Protein AF-A0A0C9RWH0-F1 (afdb_monomer_lite)

Secondary structure (DSSP, 8-state):
--------PPPTT--PPPHHHHHHHHHHHHTT-SSEEHHHHHHHHHHHS-----HHHHHHHHHHHHHHHHHHTSEEEEETTEEEE--HHHHHHHHHHHHHHHHHHHHHT-TT-------------------------------

Organism: NCBI:txid64838

Radius of gyration: 32.73 Å; chains: 1; bounding box: 47×74×112 Å

pLDDT: mean 70.22, std 17.66, range [40.5, 92.88]

Foldseek 3Di:
DDPPPPDDDDDPDADQDDLSLLLVLQVVVCVVPVKDFLVSSLVSCVVPGRHDDPPVVSSVSSVVSVVVCVVVQQWPDDDVGIIHGCDVVNVVVVVCVVVVVVVVVVVVVDPPDDPPPPPVPPDDPDDDDDDDDDDDDDDDDDD

Structure (mmCIF, N/CA/C/O backbone):
data_AF-A0A0C9RWH0-F1
#
_entry.id   AF-A0A0C9RWH0-F1
#
loop_
_atom_site.group_PDB
_atom_site.id
_atom_site.type_symbol
_atom_site.label_atom_id
_atom_site.label_alt_id
_atom_site.label_comp_id
_atom_site.label_asym_id
_atom_site.label_entity_id
_atom_site.label_seq_id
_atom_site.pdbx_PDB_ins_code
_atom_site.Cartn_x
_atom_site.Cartn_y
_atom_site.Cartn_z
_atom_site.occupancy
_atom_site.B_iso_or_equiv
_atom_site.auth_seq_id
_atom_site.auth_comp_id
_atom_site.auth_asym_id
_atom_site.auth_atom_id
_atom_site.pdbx_PDB_model_num
ATOM 1 N N . MET A 1 1 ? -5.771 -20.689 9.284 1.00 42.44 1 MET A N 1
ATOM 2 C CA . MET A 1 1 ? -5.426 -19.256 9.143 1.00 42.44 1 MET A CA 1
ATOM 3 C C . MET A 1 1 ? -4.554 -18.870 10.326 1.00 42.44 1 MET A C 1
ATOM 5 O O . MET A 1 1 ? -5.025 -18.942 11.453 1.00 42.44 1 MET A O 1
ATOM 9 N N . LYS A 1 2 ? -3.263 -18.595 10.103 1.00 43.00 2 LYS A N 1
ATOM 10 C CA . LYS A 1 2 ? -2.342 -18.208 11.180 1.00 43.00 2 LYS A CA 1
ATOM 11 C C . LYS A 1 2 ? -2.650 -16.757 11.554 1.00 43.00 2 LYS A C 1
ATOM 13 O O . LYS A 1 2 ? -2.501 -15.872 10.723 1.00 43.00 2 LYS A O 1
ATOM 18 N N . LYS A 1 3 ? -3.159 -16.555 12.766 1.00 47.28 3 LYS A N 1
ATOM 19 C CA . LYS A 1 3 ? -3.433 -15.250 13.370 1.00 47.28 3 LYS A CA 1
ATOM 20 C C . LYS A 1 3 ? -2.099 -14.515 13.551 1.00 47.28 3 LYS A C 1
ATOM 22 O O . LYS A 1 3 ? -1.304 -14.924 14.391 1.00 47.28 3 LYS A O 1
ATOM 27 N N . CYS A 1 4 ? -1.850 -13.475 12.754 1.00 45.97 4 CYS A N 1
ATOM 28 C CA . CYS A 1 4 ? -0.658 -12.620 12.830 1.00 45.97 4 CYS A CA 1
ATOM 29 C C . CYS A 1 4 ? -0.785 -11.608 13.987 1.00 45.97 4 CYS A C 1
ATOM 31 O O . CYS A 1 4 ? -0.640 -10.406 13.817 1.00 45.97 4 CYS A O 1
ATOM 33 N N . TRP A 1 5 ? -1.142 -12.115 15.168 1.00 52.09 5 TRP A N 1
ATOM 34 C CA . TRP A 1 5 ? -1.265 -11.355 16.410 1.00 52.09 5 TRP A CA 1
ATOM 35 C C . TRP A 1 5 ? -0.201 -11.877 17.368 1.00 52.09 5 TRP A C 1
ATOM 37 O O . TRP A 1 5 ? -0.506 -12.577 18.333 1.00 52.09 5 TRP A O 1
ATOM 47 N N . ARG A 1 6 ? 1.073 -11.654 17.049 1.00 44.69 6 ARG A N 1
ATOM 48 C CA . ARG A 1 6 ? 2.162 -11.954 17.978 1.00 44.69 6 ARG A CA 1
ATOM 49 C C . ARG A 1 6 ? 3.001 -10.702 18.147 1.00 44.69 6 ARG A C 1
ATOM 51 O O . ARG A 1 6 ? 3.685 -10.316 17.215 1.00 44.69 6 ARG A O 1
ATOM 58 N N . PHE A 1 7 ? 2.922 -10.164 19.363 1.00 44.03 7 PHE A N 1
ATOM 59 C CA . PHE A 1 7 ? 3.746 -9.098 19.931 1.00 44.03 7 PHE A CA 1
ATOM 60 C C . PHE A 1 7 ? 3.414 -7.677 19.477 1.00 44.03 7 PHE A C 1
ATOM 62 O O . PHE A 1 7 ? 4.151 -7.060 18.725 1.00 44.03 7 PHE A O 1
ATOM 69 N N . ILE A 1 8 ? 2.336 -7.126 20.034 1.00 51.53 8 ILE A N 1
ATOM 70 C CA . ILE A 1 8 ? 2.290 -5.691 20.326 1.00 51.53 8 ILE A CA 1
ATOM 71 C C . ILE A 1 8 ? 1.874 -5.595 21.796 1.00 51.53 8 ILE A C 1
ATOM 73 O O . ILE A 1 8 ? 0.770 -6.011 22.150 1.00 51.53 8 ILE A O 1
ATOM 77 N N . GLU A 1 9 ? 2.799 -5.179 22.662 1.00 48.16 9 GLU A N 1
ATOM 78 C CA . GLU A 1 9 ? 2.496 -4.836 24.053 1.00 48.16 9 GLU A CA 1
ATOM 79 C C . GLU A 1 9 ? 1.734 -3.509 24.043 1.00 48.16 9 GLU A C 1
ATOM 81 O O . GLU A 1 9 ? 2.224 -2.498 23.545 1.00 48.16 9 GLU A O 1
ATOM 86 N N . TYR A 1 10 ? 0.494 -3.549 24.525 1.00 50.81 10 TYR A N 1
ATOM 87 C CA . TYR A 1 10 ? -0.393 -2.397 24.597 1.00 50.81 10 TYR A CA 1
ATOM 88 C C . TYR A 1 10 ? -0.185 -1.702 25.940 1.00 50.81 10 TYR A C 1
ATOM 90 O O . TYR A 1 10 ? -0.504 -2.285 26.979 1.00 50.81 10 TYR A O 1
ATOM 98 N N . ASP A 1 11 ? 0.279 -0.455 25.916 1.00 46.59 11 ASP A N 1
ATOM 99 C CA . ASP A 1 11 ? 0.014 0.469 27.014 1.00 46.59 11 ASP A CA 1
ATOM 100 C C . ASP A 1 11 ? -1.345 1.147 26.761 1.00 46.59 11 ASP A C 1
ATOM 102 O O . ASP A 1 11 ? -1.793 1.310 25.625 1.00 46.59 11 ASP A O 1
ATOM 106 N N . ARG A 1 12 ? -2.086 1.412 27.828 1.00 50.75 12 ARG A N 1
ATOM 107 C CA . ARG A 1 12 ? -3.540 1.645 27.809 1.00 50.75 12 ARG A CA 1
ATOM 108 C C . ARG A 1 12 ? -3.973 2.821 26.913 1.00 50.75 12 ARG A C 1
ATOM 110 O O . ARG A 1 12 ? -3.819 3.969 27.310 1.00 50.75 12 ARG A O 1
ATOM 117 N N . GLY A 1 13 ? -4.671 2.543 25.807 1.00 58.06 13 GLY A N 1
ATOM 118 C CA . GLY A 1 13 ? -5.627 3.494 25.208 1.00 58.06 13 GLY A CA 1
ATOM 119 C C . GLY A 1 13 ? -5.709 3.504 23.684 1.00 58.06 13 GLY A C 1
ATOM 120 O O . GLY A 1 13 ? -6.807 3.632 23.145 1.00 58.06 13 GLY A O 1
ATOM 121 N N . SER A 1 14 ? -4.592 3.312 22.991 1.00 65.12 14 SER A N 1
ATOM 122 C CA . SER A 1 14 ? -4.528 3.369 21.529 1.00 65.12 14 SER A CA 1
ATOM 123 C C . SER A 1 14 ? -3.144 2.955 21.030 1.00 65.12 14 SER A C 1
ATOM 125 O O . SER A 1 14 ? -2.148 3.149 21.723 1.00 65.12 14 SER A O 1
ATOM 127 N N . CYS A 1 15 ? -3.067 2.371 19.831 1.00 70.62 15 CYS A N 1
ATOM 128 C CA . CYS A 1 15 ? -1.785 2.068 19.191 1.00 70.62 15 CYS A CA 1
ATOM 129 C C . CYS A 1 15 ? -1.545 2.928 17.957 1.00 70.62 15 CYS A C 1
ATOM 131 O O . CYS A 1 15 ? -2.442 3.086 17.128 1.00 70.62 15 CYS A O 1
ATOM 133 N N . SER A 1 16 ? -0.304 3.394 17.818 1.00 79.88 16 SER A N 1
ATOM 134 C CA . SER A 1 16 ? 0.212 3.956 16.575 1.00 79.88 16 SER A CA 1
ATOM 135 C C . SER A 1 16 ? 0.345 2.879 15.497 1.00 79.88 16 SER A C 1
ATOM 137 O O . SER A 1 16 ? 0.478 1.679 15.771 1.00 79.88 16 SER A O 1
ATOM 139 N N . ILE A 1 17 ? 0.294 3.304 14.239 1.00 84.62 17 ILE A N 1
ATOM 140 C CA . ILE A 1 17 ? 0.425 2.422 13.085 1.00 84.62 17 ILE A CA 1
ATOM 141 C C . ILE A 1 17 ? 1.877 1.958 12.979 1.00 84.62 17 ILE A C 1
ATOM 143 O O . ILE A 1 17 ? 2.784 2.741 12.703 1.00 84.62 17 ILE A O 1
ATOM 147 N N . THR A 1 18 ? 2.098 0.652 13.117 1.00 88.19 18 THR A N 1
ATOM 148 C CA . THR A 1 18 ? 3.416 0.053 12.883 1.00 88.19 18 THR A CA 1
ATOM 149 C C . THR A 1 18 ? 3.564 -0.458 11.449 1.00 88.19 18 THR A C 1
ATOM 151 O O . THR A 1 18 ? 2.598 -0.810 10.763 1.00 88.19 18 THR A O 1
ATOM 154 N N . LEU A 1 19 ? 4.814 -0.558 10.991 1.00 87.88 19 LEU A N 1
ATOM 155 C CA . LEU A 1 19 ? 5.145 -1.120 9.678 1.00 87.88 19 LEU A CA 1
ATOM 156 C C . LEU A 1 19 ? 4.691 -2.582 9.537 1.00 87.88 19 LEU A C 1
ATOM 158 O O . LEU A 1 19 ? 4.266 -3.000 8.460 1.00 87.88 19 LEU A O 1
ATOM 162 N N . GLU A 1 20 ? 4.736 -3.357 10.624 1.00 87.19 20 GLU A N 1
ATOM 163 C CA . GLU A 1 20 ? 4.276 -4.749 10.632 1.00 87.19 20 GLU A CA 1
ATOM 164 C C . GLU A 1 20 ? 2.763 -4.853 10.423 1.00 87.19 20 GLU A C 1
ATOM 166 O O . GLU A 1 20 ? 2.303 -5.704 9.656 1.00 87.19 20 GLU A O 1
ATOM 171 N N . MET A 1 21 ? 1.992 -3.951 11.039 1.00 88.94 21 MET A N 1
ATOM 172 C CA . MET A 1 21 ? 0.545 -3.861 10.836 1.00 88.94 21 MET A CA 1
ATOM 173 C C . MET A 1 21 ? 0.210 -3.533 9.382 1.00 88.94 21 MET A C 1
ATOM 175 O O . MET A 1 21 ? -0.670 -4.166 8.797 1.00 88.94 21 MET A O 1
ATOM 179 N N . LEU A 1 22 ? 0.942 -2.593 8.774 1.00 90.19 22 LEU A N 1
ATOM 180 C CA . LEU A 1 22 ? 0.783 -2.259 7.358 1.00 90.19 22 LEU A CA 1
ATOM 181 C C . LEU A 1 22 ? 1.089 -3.445 6.454 1.00 90.19 22 LEU A C 1
ATOM 183 O O . LEU A 1 22 ? 0.296 -3.760 5.567 1.00 90.19 22 LEU A O 1
AT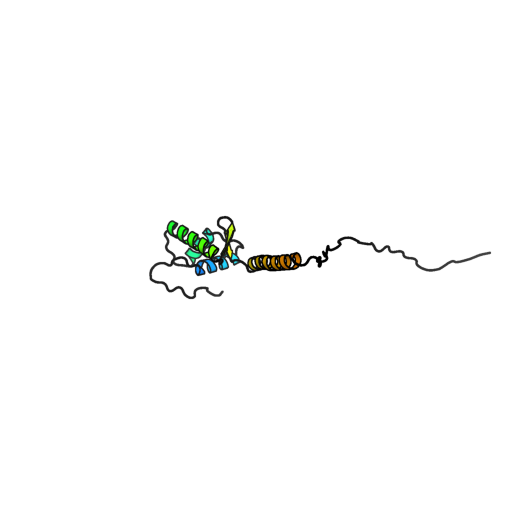OM 187 N N . ARG A 1 23 ? 2.204 -4.133 6.701 1.00 89.50 23 ARG A N 1
ATOM 188 C CA . ARG A 1 23 ? 2.582 -5.315 5.930 1.00 89.50 23 ARG A CA 1
ATOM 189 C C . ARG A 1 23 ? 1.501 -6.392 6.008 1.00 89.50 23 ARG A C 1
ATOM 191 O O . ARG A 1 23 ? 1.049 -6.865 4.971 1.00 89.50 23 ARG A O 1
ATOM 198 N N . CYS A 1 24 ? 1.045 -6.734 7.213 1.00 88.56 24 CYS A N 1
ATOM 199 C CA . CYS A 1 24 ? 0.003 -7.743 7.403 1.00 88.56 24 CYS A CA 1
ATOM 200 C C . CYS A 1 24 ? -1.309 -7.339 6.718 1.00 88.56 24 CYS A C 1
ATOM 202 O O . CYS A 1 24 ? -1.924 -8.155 6.032 1.00 88.56 24 CYS A O 1
ATOM 204 N N . ALA A 1 25 ? -1.721 -6.075 6.861 1.00 91.25 25 ALA A N 1
ATOM 205 C CA . ALA A 1 25 ? -2.932 -5.566 6.228 1.00 91.25 25 ALA A CA 1
ATOM 206 C C . ALA A 1 25 ? -2.853 -5.663 4.698 1.00 91.25 25 ALA A C 1
ATOM 208 O O . ALA A 1 25 ? -3.801 -6.126 4.064 1.00 91.25 25 ALA A O 1
ATOM 209 N N . VAL A 1 26 ? -1.726 -5.274 4.096 1.00 90.62 26 VAL A N 1
ATOM 210 C CA . VAL A 1 26 ? -1.539 -5.369 2.643 1.00 90.62 26 VAL A CA 1
ATOM 211 C C . VAL A 1 26 ? -1.508 -6.830 2.193 1.00 90.62 26 VAL A C 1
ATOM 213 O O . VAL A 1 26 ? -2.243 -7.168 1.271 1.00 90.62 26 VAL A O 1
ATOM 216 N N . GLU A 1 27 ? -0.778 -7.720 2.873 1.00 89.19 27 GLU A N 1
ATOM 217 C CA . GLU A 1 27 ? -0.737 -9.159 2.548 1.00 89.19 27 GLU A CA 1
ATOM 218 C C . GLU A 1 27 ? -2.125 -9.826 2.609 1.00 89.19 27 GLU A C 1
ATOM 220 O O . GLU A 1 27 ? -2.448 -10.716 1.816 1.00 89.19 27 GLU A O 1
ATOM 225 N N . GLU A 1 28 ? -2.976 -9.431 3.558 1.00 89.12 28 GLU A N 1
ATOM 226 C CA . GLU A 1 28 ? -4.340 -9.953 3.659 1.00 89.12 28 GLU A CA 1
ATOM 227 C C . GLU A 1 28 ? -5.275 -9.385 2.593 1.00 89.12 28 GLU A C 1
ATOM 229 O O . GLU A 1 28 ? -6.072 -10.131 2.011 1.00 89.12 28 GLU A O 1
ATOM 234 N N . LEU A 1 29 ? -5.165 -8.088 2.305 1.00 90.56 29 LEU A N 1
ATOM 235 C CA . LEU A 1 29 ? -5.942 -7.434 1.256 1.00 90.56 29 LEU A CA 1
ATOM 236 C C . LEU A 1 29 ? -5.534 -7.932 -0.139 1.00 90.56 29 LEU A C 1
ATOM 238 O O . LEU A 1 29 ? -6.401 -8.094 -1.005 1.00 90.56 29 LEU A O 1
ATOM 242 N N . GLU A 1 30 ? -4.262 -8.282 -0.330 1.00 88.62 30 GLU A N 1
ATOM 243 C CA . GLU A 1 30 ? -3.725 -8.806 -1.586 1.00 88.62 30 GLU A CA 1
ATOM 244 C C . GLU A 1 30 ? -4.298 -10.154 -1.999 1.00 88.62 30 GLU A C 1
ATOM 246 O O . GLU A 1 30 ? -4.518 -10.403 -3.185 1.00 88.62 30 GLU A O 1
ATOM 251 N N . LYS A 1 31 ? -4.661 -10.997 -1.026 1.00 85.00 31 LYS A N 1
ATOM 252 C CA . LYS A 1 31 ? -5.366 -12.265 -1.288 1.00 85.00 31 LYS A CA 1
ATOM 253 C C . LYS A 1 31 ? -6.692 -12.053 -2.019 1.00 85.00 31 LYS A C 1
ATOM 255 O O . LYS A 1 31 ? -7.203 -12.983 -2.636 1.00 85.00 31 LYS A O 1
ATOM 260 N N . ARG A 1 32 ? -7.276 -10.854 -1.917 1.00 85.44 32 ARG A N 1
ATOM 261 C CA . ARG A 1 32 ? -8.551 -10.489 -2.550 1.00 85.44 32 ARG A CA 1
ATOM 262 C C . ARG A 1 32 ? -8.367 -9.566 -3.753 1.00 85.44 32 ARG A C 1
ATOM 264 O O . ARG A 1 32 ? -9.222 -9.569 -4.634 1.00 85.44 32 ARG A O 1
ATOM 271 N N . ARG A 1 33 ? -7.316 -8.740 -3.781 1.00 82.69 33 ARG A N 1
ATOM 272 C CA . ARG A 1 33 ? -7.073 -7.728 -4.824 1.00 82.69 33 ARG A CA 1
ATOM 273 C C . ARG A 1 33 ? -5.580 -7.534 -5.047 1.00 82.69 33 ARG A C 1
ATOM 275 O O . ARG A 1 33 ? -4.886 -7.187 -4.115 1.00 82.69 33 ARG A O 1
ATOM 282 N N . ALA A 1 34 ? -5.104 -7.621 -6.286 1.00 78.81 34 ALA A N 1
ATOM 283 C CA . ALA A 1 34 ? -3.674 -7.473 -6.590 1.00 78.81 34 ALA A CA 1
ATOM 284 C C . ALA A 1 34 ? -3.058 -6.104 -6.218 1.00 78.81 34 ALA A C 1
ATOM 286 O O . ALA A 1 34 ? -1.844 -5.995 -6.117 1.00 78.81 34 ALA A O 1
ATOM 287 N N . LEU A 1 35 ? -3.874 -5.055 -6.063 1.00 85.19 35 LEU A N 1
ATOM 288 C CA . LEU A 1 35 ? -3.440 -3.712 -5.677 1.00 85.19 35 LEU A CA 1
ATOM 289 C C . LEU A 1 35 ? -4.365 -3.179 -4.588 1.00 85.19 35 LEU A C 1
ATOM 291 O O . LEU A 1 35 ? -5.590 -3.328 -4.678 1.00 85.19 35 LEU A O 1
ATOM 295 N N . VAL A 1 36 ? -3.782 -2.516 -3.593 1.00 90.50 36 VAL A N 1
ATOM 296 C CA . VAL A 1 36 ? -4.494 -2.052 -2.403 1.00 90.50 36 VAL A CA 1
ATOM 297 C C . VAL A 1 36 ? -4.341 -0.538 -2.260 1.00 90.50 36 VAL A C 1
ATOM 299 O O . VAL A 1 36 ? -3.237 -0.013 -2.374 1.00 90.50 36 VAL A O 1
ATOM 302 N N . SER A 1 37 ? -5.439 0.189 -2.037 1.00 92.88 37 SER A N 1
ATOM 303 C CA . SER A 1 37 ? -5.394 1.641 -1.805 1.00 92.88 37 SER A CA 1
ATOM 304 C C . SER A 1 37 ? -5.218 1.991 -0.328 1.00 92.88 37 SER A C 1
ATOM 306 O O . SER A 1 37 ? -5.628 1.211 0.535 1.00 92.88 37 SER A O 1
ATOM 308 N N . SER A 1 38 ? -4.678 3.179 -0.020 1.00 91.81 38 SER A N 1
ATOM 309 C CA . SER A 1 38 ? -4.506 3.631 1.376 1.00 91.81 38 SER A CA 1
ATOM 310 C C . SER A 1 38 ? -5.817 3.595 2.158 1.00 91.81 38 SER A C 1
ATOM 312 O O . SER A 1 38 ? -5.847 3.122 3.289 1.00 91.81 38 SER A O 1
ATOM 314 N N . LYS A 1 39 ? -6.933 3.989 1.528 1.00 91.00 39 LYS A N 1
ATOM 315 C CA . LYS A 1 39 ? -8.268 3.923 2.137 1.00 91.00 39 LYS A CA 1
ATOM 316 C C . LYS A 1 39 ? -8.628 2.507 2.592 1.00 91.00 39 LYS A C 1
ATOM 318 O O . LYS A 1 39 ? -9.121 2.330 3.698 1.00 91.00 39 LYS A O 1
ATOM 323 N N . MET A 1 40 ? -8.361 1.497 1.763 1.00 91.31 40 MET A N 1
ATOM 324 C CA . MET A 1 40 ? -8.648 0.106 2.122 1.00 91.31 40 MET A CA 1
ATOM 325 C C . MET A 1 40 ? -7.761 -0.392 3.259 1.00 91.31 40 MET A C 1
ATOM 327 O O . MET A 1 40 ? -8.233 -1.145 4.105 1.00 91.31 40 MET A O 1
ATOM 331 N N . ILE A 1 41 ? -6.497 0.033 3.275 1.00 91.75 41 ILE A N 1
ATOM 332 C CA . ILE A 1 41 ? -5.557 -0.287 4.350 1.00 91.75 41 ILE A CA 1
ATOM 333 C C . ILE A 1 41 ? -6.047 0.345 5.655 1.00 91.75 41 ILE A C 1
ATOM 335 O O . ILE A 1 41 ? -6.181 -0.357 6.650 1.00 91.75 41 ILE A O 1
ATOM 339 N N . GLY A 1 42 ? -6.414 1.628 5.640 1.00 90.25 42 GLY A N 1
ATOM 340 C CA . GLY A 1 42 ? -6.971 2.321 6.803 1.00 90.25 42 GLY A CA 1
ATOM 341 C C . GLY A 1 42 ? -8.261 1.676 7.317 1.00 90.25 42 GLY A C 1
ATOM 342 O O . GLY A 1 42 ? -8.389 1.423 8.513 1.00 90.25 42 GLY A O 1
ATOM 343 N N . ASP A 1 43 ? -9.191 1.331 6.421 1.00 89.81 43 ASP A N 1
ATOM 344 C CA . ASP A 1 43 ? -10.434 0.637 6.783 1.00 89.81 43 ASP A CA 1
ATOM 345 C C . ASP A 1 43 ? -10.167 -0.757 7.373 1.00 89.81 43 ASP A C 1
ATOM 347 O O . ASP A 1 43 ? -10.894 -1.202 8.260 1.00 89.81 43 ASP A O 1
ATOM 351 N N . HIS A 1 44 ? -9.136 -1.457 6.892 1.00 90.56 44 HIS A N 1
ATOM 352 C CA . HIS A 1 44 ? -8.708 -2.739 7.444 1.00 90.56 44 HIS A CA 1
ATOM 353 C C . HIS A 1 44 ? -8.123 -2.557 8.844 1.00 90.56 44 HIS A C 1
ATOM 355 O O . HIS A 1 44 ? -8.570 -3.198 9.790 1.00 90.56 44 HIS A O 1
ATOM 361 N N . LEU A 1 45 ? -7.179 -1.632 9.000 1.00 89.00 45 LEU A N 1
ATOM 362 C CA . LEU A 1 45 ? -6.526 -1.356 10.272 1.00 89.00 45 LEU A CA 1
ATOM 363 C C . LEU A 1 45 ? -7.538 -0.981 11.364 1.00 89.00 45 LEU A C 1
ATOM 365 O O . LEU A 1 45 ? -7.505 -1.572 12.438 1.00 89.00 45 LEU A O 1
ATOM 369 N N . LYS A 1 46 ? -8.520 -0.123 11.056 1.00 87.06 46 LYS A N 1
ATOM 370 C CA . LYS A 1 46 ? -9.609 0.241 11.984 1.00 87.06 46 LYS A CA 1
ATOM 371 C C . LYS A 1 46 ? -10.469 -0.935 12.447 1.00 87.06 46 LYS A C 1
ATOM 373 O O . LYS A 1 46 ? -11.036 -0.891 13.531 1.00 87.06 46 LYS A O 1
ATOM 378 N N . ARG A 1 47 ? -10.643 -1.958 11.606 1.00 86.75 47 ARG A N 1
ATOM 379 C CA . ARG A 1 47 ? -11.481 -3.126 11.934 1.00 86.75 47 ARG A CA 1
ATOM 380 C C . ARG A 1 47 ? -10.774 -4.113 12.845 1.00 86.75 47 ARG A C 1
ATOM 382 O O . ARG A 1 47 ? -11.443 -4.864 13.547 1.00 86.75 47 ARG A O 1
ATOM 389 N N . PHE A 1 48 ? -9.450 -4.156 12.771 1.00 84.31 48 PHE A N 1
ATOM 390 C CA . PHE A 1 48 ? -8.654 -5.189 13.417 1.00 84.31 48 PHE A CA 1
ATOM 391 C C . PHE A 1 48 ? -7.888 -4.664 14.635 1.00 84.31 48 PHE A C 1
ATOM 393 O O . PHE A 1 48 ? -7.692 -5.424 15.577 1.00 84.31 48 PHE A O 1
ATOM 400 N N . TYR A 1 49 ? -7.517 -3.384 14.665 1.00 82.50 49 TYR A N 1
ATOM 401 C CA . TYR A 1 49 ? -6.681 -2.803 15.712 1.00 82.50 49 TYR A CA 1
ATOM 402 C C . TYR A 1 49 ? -7.393 -1.648 16.433 1.00 82.50 49 TYR A C 1
ATOM 404 O O . TYR A 1 49 ? -8.115 -0.880 15.790 1.00 82.50 49 TYR A O 1
ATOM 412 N N . PRO A 1 50 ? -7.175 -1.479 17.750 1.00 77.88 50 PRO A N 1
ATOM 413 C CA . PRO A 1 50 ? -7.688 -0.341 18.507 1.00 77.88 50 PRO A CA 1
ATOM 414 C C . PRO A 1 50 ? -6.810 0.899 18.257 1.00 77.88 50 PRO A C 1
ATOM 416 O O . PRO A 1 50 ? -5.954 1.253 19.065 1.00 77.88 50 PRO A O 1
ATOM 419 N N . ILE A 1 51 ? -6.990 1.527 17.096 1.00 77.81 51 ILE A N 1
ATOM 420 C CA . ILE A 1 51 ? -6.265 2.741 16.686 1.00 77.81 51 ILE A CA 1
ATOM 421 C C . ILE A 1 51 ? -7.094 3.981 17.050 1.00 77.81 51 ILE A C 1
ATOM 423 O O . ILE A 1 51 ? -8.329 3.923 17.030 1.00 77.81 51 ILE A O 1
ATOM 427 N N . GLU A 1 52 ? -6.430 5.096 17.374 1.00 70.12 52 GLU A N 1
ATOM 428 C CA . GLU A 1 52 ? -7.099 6.375 17.648 1.00 70.12 52 GLU A CA 1
ATOM 429 C C . GLU A 1 52 ? -8.052 6.781 16.521 1.00 70.12 52 GLU A C 1
ATOM 431 O O . GLU A 1 52 ? -7.790 6.603 15.329 1.00 70.12 52 GLU A O 1
ATOM 436 N N . GLN A 1 53 ? -9.211 7.309 16.917 1.00 68.56 53 GLN A N 1
ATOM 437 C CA . GLN A 1 53 ? -10.340 7.515 16.012 1.00 68.56 53 GLN A CA 1
ATOM 438 C C . GLN A 1 53 ? -10.358 8.884 15.334 1.00 68.56 53 GLN A C 1
ATOM 440 O O . GLN A 1 53 ? -11.217 9.087 14.472 1.00 68.56 53 GLN A O 1
ATOM 445 N N . ASN A 1 54 ? -9.432 9.793 15.664 1.00 82.19 54 ASN A N 1
ATOM 446 C CA . ASN A 1 54 ? -9.348 11.090 14.997 1.00 82.19 54 ASN A CA 1
ATOM 447 C C . ASN A 1 54 ? -9.064 10.864 13.504 1.00 82.19 54 ASN A C 1
ATOM 449 O O . ASN A 1 54 ? -7.980 10.412 13.126 1.00 82.19 54 ASN A O 1
ATOM 453 N N . PRO A 1 55 ? -10.045 11.117 12.621 1.00 79.38 55 PRO A N 1
ATOM 454 C CA . PRO A 1 55 ? -9.983 10.634 11.250 1.00 79.38 55 PRO A CA 1
ATOM 455 C C . PRO A 1 55 ? -8.945 11.375 10.410 1.00 79.38 55 PRO A C 1
ATOM 457 O O . PRO A 1 55 ? -8.537 10.842 9.379 1.00 79.38 55 PRO A O 1
ATOM 460 N N . ASP A 1 56 ? -8.555 12.584 10.807 1.00 84.81 56 ASP A N 1
ATOM 461 C CA . ASP A 1 56 ? -7.590 13.403 10.078 1.00 84.81 56 ASP A CA 1
ATOM 462 C C . ASP A 1 56 ? -6.156 13.115 10.523 1.00 84.81 56 ASP A C 1
ATOM 464 O O . ASP A 1 56 ? -5.311 12.868 9.661 1.00 84.81 56 ASP A O 1
ATOM 468 N N . ASP A 1 57 ? -5.919 12.988 11.831 1.00 84.44 57 ASP A N 1
ATOM 469 C CA . ASP A 1 57 ? -4.628 12.558 12.388 1.00 84.44 57 ASP A CA 1
ATOM 470 C C . ASP A 1 57 ? -4.241 11.174 11.854 1.00 84.44 57 ASP A C 1
ATOM 472 O O . ASP A 1 57 ? -3.136 10.974 11.353 1.00 84.44 57 ASP A O 1
ATOM 476 N N . LEU A 1 58 ? -5.203 10.246 11.816 1.00 85.12 58 LEU A N 1
ATOM 477 C CA . LEU A 1 58 ? -4.981 8.902 11.294 1.00 85.12 58 LEU A CA 1
ATOM 478 C C . LEU A 1 58 ? -4.605 8.887 9.808 1.00 85.12 58 LEU A C 1
ATOM 480 O O . LEU A 1 58 ? -3.827 8.042 9.373 1.00 85.12 58 LEU A O 1
ATOM 484 N N . LYS A 1 59 ? -5.176 9.780 8.990 1.00 87.81 59 LYS A N 1
ATOM 485 C CA . LYS A 1 59 ? -4.813 9.855 7.563 1.00 87.81 59 LYS A CA 1
ATOM 486 C C . LYS A 1 59 ? -3.383 10.346 7.394 1.00 87.81 59 LYS A C 1
ATOM 488 O O . LYS A 1 59 ? -2.704 9.867 6.488 1.00 87.81 59 LYS A O 1
ATOM 493 N N . ILE A 1 60 ? -2.968 11.311 8.215 1.00 89.62 60 ILE A N 1
ATOM 494 C CA . ILE A 1 60 ? -1.607 11.849 8.201 1.00 89.62 60 ILE A CA 1
ATOM 495 C C . ILE A 1 60 ? -0.636 10.741 8.613 1.00 89.62 60 ILE A C 1
ATOM 497 O O . ILE A 1 60 ? 0.238 10.386 7.827 1.00 89.62 60 ILE A O 1
ATOM 501 N N . GLU A 1 61 ? -0.877 10.109 9.762 1.00 90.31 61 GLU A N 1
ATOM 502 C CA . GLU A 1 61 ? -0.047 9.017 10.275 1.00 90.31 61 GLU A CA 1
ATOM 503 C C . GLU A 1 61 ? 0.040 7.851 9.281 1.00 90.31 61 GLU A C 1
ATOM 505 O O . GLU A 1 61 ? 1.126 7.363 8.968 1.00 90.31 61 GLU A O 1
ATOM 510 N N . LEU A 1 62 ? -1.097 7.429 8.718 1.00 91.44 62 LEU A N 1
ATOM 511 C CA . LEU A 1 62 ? -1.138 6.345 7.741 1.00 91.44 62 LEU A CA 1
ATOM 512 C C . LEU A 1 62 ? -0.316 6.681 6.497 1.00 91.44 62 LEU A C 1
ATOM 514 O O . LEU A 1 62 ? 0.374 5.815 5.964 1.00 91.44 62 LEU A O 1
ATOM 518 N N . LYS A 1 63 ? -0.404 7.920 6.012 1.00 91.75 63 LYS A N 1
ATOM 519 C CA . LYS A 1 63 ? 0.332 8.351 4.827 1.00 91.75 63 LYS A CA 1
ATOM 520 C C . LYS A 1 63 ? 1.835 8.370 5.092 1.00 91.75 63 LYS A C 1
ATOM 522 O O . LYS A 1 63 ? 2.578 7.816 4.284 1.00 91.75 63 LYS A O 1
ATOM 527 N N . ASP A 1 64 ? 2.256 8.925 6.223 1.00 91.62 64 ASP A N 1
ATOM 528 C CA . ASP A 1 64 ? 3.666 8.980 6.612 1.00 91.62 64 ASP A CA 1
ATOM 529 C C . ASP A 1 64 ? 4.240 7.569 6.788 1.00 91.62 64 ASP A C 1
ATOM 531 O O . ASP A 1 64 ? 5.314 7.257 6.269 1.00 91.62 64 ASP A O 1
ATOM 535 N N . MET A 1 65 ? 3.487 6.667 7.425 1.00 91.44 65 MET A N 1
ATOM 536 C CA . MET A 1 65 ? 3.906 5.276 7.605 1.00 91.44 65 MET A CA 1
ATOM 537 C C . MET A 1 65 ? 3.923 4.484 6.296 1.00 91.44 65 MET A C 1
ATOM 539 O O . MET A 1 65 ? 4.797 3.640 6.107 1.00 91.44 65 MET A O 1
ATOM 543 N N . LEU A 1 66 ? 3.008 4.756 5.362 1.00 91.81 66 LEU A N 1
ATOM 544 C CA . LEU A 1 66 ? 3.040 4.156 4.027 1.00 91.81 66 LEU A CA 1
ATOM 545 C C . LEU A 1 66 ? 4.242 4.648 3.215 1.00 91.81 66 LEU A C 1
ATOM 547 O O . LEU A 1 66 ? 4.901 3.837 2.565 1.00 91.81 66 LEU A O 1
ATOM 551 N N . ASP A 1 67 ? 4.548 5.944 3.257 1.00 91.00 67 ASP A N 1
ATOM 552 C CA . ASP A 1 67 ? 5.721 6.496 2.576 1.00 91.00 67 ASP A CA 1
ATOM 553 C C . ASP A 1 67 ? 7.024 5.950 3.199 1.00 91.00 67 ASP A C 1
ATOM 555 O O . ASP A 1 67 ? 7.952 5.592 2.469 1.00 91.00 67 ASP A O 1
ATOM 559 N N . HIS A 1 68 ? 7.062 5.756 4.522 1.00 90.50 68 HIS A N 1
ATOM 560 C CA . HIS A 1 68 ? 8.168 5.094 5.219 1.00 90.50 68 HIS A CA 1
ATOM 561 C C . HIS A 1 68 ? 8.296 3.600 4.866 1.00 90.50 68 HIS A C 1
ATOM 563 O O . HIS A 1 68 ? 9.388 3.103 4.597 1.00 90.50 68 HIS A O 1
ATOM 569 N N . ALA A 1 69 ? 7.184 2.866 4.790 1.00 89.94 69 ALA A N 1
ATOM 570 C CA . ALA A 1 69 ? 7.185 1.464 4.369 1.00 89.94 69 ALA A CA 1
ATOM 571 C C . ALA A 1 69 ? 7.698 1.294 2.929 1.00 89.94 69 ALA A C 1
ATOM 573 O O . ALA A 1 69 ? 8.363 0.303 2.614 1.00 89.94 69 ALA A O 1
ATOM 574 N N . VAL A 1 70 ? 7.399 2.263 2.058 1.00 89.12 70 VAL A N 1
ATOM 575 C CA . VAL A 1 70 ? 7.908 2.302 0.684 1.00 89.12 70 VAL A CA 1
ATOM 576 C C . VAL A 1 70 ? 9.400 2.629 0.654 1.00 89.12 70 VAL A C 1
ATOM 578 O O . VAL A 1 70 ? 10.130 1.994 -0.103 1.00 89.12 70 VAL A O 1
ATOM 581 N N . SER A 1 71 ? 9.878 3.567 1.478 1.00 85.69 71 SER A N 1
ATOM 582 C CA . SER A 1 71 ? 11.303 3.924 1.512 1.00 85.69 71 SER A CA 1
ATOM 583 C C . SER A 1 71 ? 12.189 2.792 2.043 1.00 85.69 71 SER A C 1
ATOM 585 O O . SER A 1 71 ? 13.279 2.584 1.515 1.00 85.69 71 SER A O 1
ATOM 587 N N . ILE A 1 72 ? 11.704 2.014 3.017 1.00 85.19 72 ILE A N 1
ATOM 588 C CA . ILE A 1 72 ? 12.387 0.806 3.515 1.00 85.19 72 ILE A CA 1
ATOM 589 C C . ILE A 1 72 ? 12.307 -0.352 2.497 1.00 85.19 72 ILE A C 1
ATOM 591 O O . ILE A 1 72 ? 13.105 -1.285 2.549 1.00 85.19 72 ILE A O 1
ATOM 595 N N . GLY A 1 73 ? 11.367 -0.302 1.548 1.00 83.31 73 GLY A N 1
ATOM 596 C CA . GLY A 1 73 ? 11.167 -1.348 0.540 1.00 83.31 73 GLY A CA 1
ATOM 597 C C . GLY A 1 73 ? 10.288 -2.516 1.000 1.00 83.31 73 GLY A C 1
ATOM 598 O O . GLY A 1 73 ? 10.257 -3.551 0.338 1.00 83.31 73 GLY A O 1
ATOM 599 N N . ILE A 1 74 ? 9.550 -2.354 2.105 1.00 86.62 74 ILE A N 1
ATOM 600 C CA . ILE A 1 74 ? 8.541 -3.324 2.570 1.00 86.62 74 ILE A CA 1
ATOM 601 C C . ILE A 1 74 ? 7.343 -3.332 1.613 1.00 86.62 74 ILE A C 1
ATOM 603 O O . ILE A 1 74 ? 6.775 -4.382 1.311 1.00 86.62 74 ILE A O 1
ATOM 607 N N . LEU A 1 75 ? 6.953 -2.146 1.142 1.00 89.38 75 LEU A N 1
ATOM 608 C CA . LEU A 1 75 ? 5.867 -1.957 0.187 1.00 89.38 75 LEU A CA 1
ATOM 609 C C . LEU A 1 75 ? 6.395 -1.363 -1.1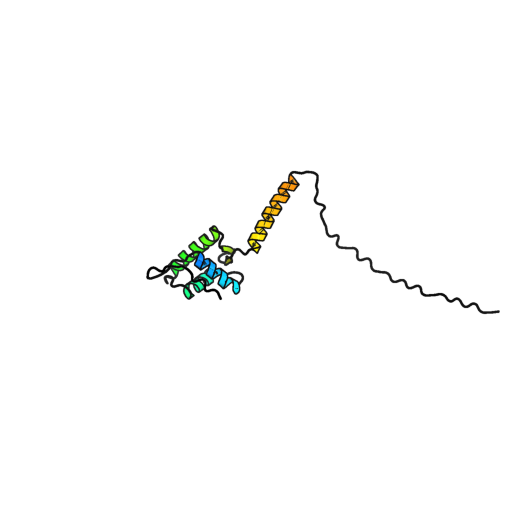15 1.00 89.38 75 LEU A C 1
ATOM 611 O O . LEU A 1 75 ? 7.333 -0.572 -1.132 1.00 89.38 75 LEU A O 1
ATOM 615 N N . SER A 1 76 ? 5.739 -1.705 -2.219 1.00 87.25 76 SER A N 1
ATOM 616 C CA . SER A 1 76 ? 5.974 -1.081 -3.515 1.00 87.25 76 SER A CA 1
ATOM 617 C C . SER A 1 76 ? 4.792 -0.196 -3.894 1.00 87.25 76 SER A C 1
ATOM 619 O O . SER A 1 76 ? 3.629 -0.599 -3.802 1.00 87.25 76 SER A O 1
ATOM 621 N N . ARG A 1 77 ? 5.089 1.030 -4.332 1.00 88.88 77 ARG A N 1
ATOM 622 C CA . ARG A 1 77 ? 4.091 1.990 -4.808 1.00 88.88 77 ARG A CA 1
ATOM 623 C C . ARG A 1 77 ? 3.972 1.899 -6.326 1.00 88.88 77 ARG A C 1
ATOM 625 O O . ARG A 1 77 ? 4.932 2.168 -7.041 1.00 88.88 77 ARG A O 1
ATOM 632 N N . PHE A 1 78 ? 2.779 1.570 -6.819 1.00 82.12 78 PHE A N 1
ATOM 633 C CA . PHE A 1 78 ? 2.524 1.405 -8.258 1.00 82.12 78 PHE A CA 1
ATOM 634 C C . PHE A 1 78 ? 1.961 2.669 -8.912 1.00 82.12 78 PHE A C 1
ATOM 636 O O . PHE A 1 78 ? 2.411 3.080 -9.980 1.00 82.12 78 PHE A O 1
ATOM 643 N N . ARG A 1 79 ? 0.952 3.295 -8.294 1.00 80.31 79 ARG A N 1
ATOM 644 C CA . ARG A 1 79 ? 0.325 4.545 -8.771 1.00 80.31 79 ARG A CA 1
ATOM 645 C C . ARG A 1 79 ? 0.215 5.568 -7.639 1.00 80.31 79 ARG A C 1
ATOM 647 O O . ARG A 1 79 ? 0.649 5.329 -6.511 1.00 80.31 79 ARG A O 1
ATOM 654 N N . LYS A 1 80 ? -0.389 6.726 -7.928 1.00 80.81 80 LYS A N 1
ATOM 655 C CA . LYS A 1 80 ? -0.867 7.645 -6.888 1.00 80.81 80 LYS A CA 1
ATOM 656 C C . LYS A 1 80 ? -1.868 6.867 -6.025 1.00 80.81 80 LYS A C 1
ATOM 658 O O . LYS A 1 80 ? -2.952 6.571 -6.507 1.00 80.81 80 LYS A O 1
ATOM 663 N N . ASP A 1 81 ? -1.461 6.498 -4.813 1.00 88.06 81 ASP A N 1
ATOM 664 C CA . ASP A 1 81 ? -2.297 5.852 -3.794 1.00 88.06 81 ASP A CA 1
ATOM 665 C C . ASP A 1 81 ? -2.597 4.347 -3.959 1.00 88.06 81 ASP A C 1
ATOM 667 O O . ASP A 1 81 ? -3.616 3.853 -3.484 1.00 88.06 81 ASP A O 1
ATOM 671 N N . THR A 1 82 ? -1.723 3.586 -4.628 1.00 90.25 82 THR A N 1
ATOM 672 C CA . THR A 1 82 ? -1.832 2.112 -4.638 1.00 90.25 82 THR A CA 1
ATOM 673 C C . THR A 1 82 ? -0.523 1.462 -4.237 1.00 90.25 82 THR A C 1
ATOM 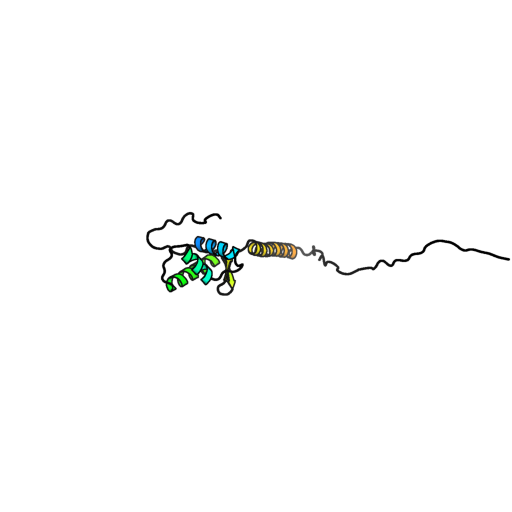675 O O . THR A 1 82 ? 0.548 1.831 -4.731 1.00 90.25 82 THR A O 1
ATOM 678 N N . TYR A 1 83 ? -0.656 0.480 -3.357 1.00 90.12 83 TYR A N 1
ATOM 679 C CA . TYR A 1 83 ? 0.415 -0.217 -2.675 1.00 90.12 83 TYR A CA 1
ATOM 680 C C . TYR A 1 83 ? 0.239 -1.717 -2.875 1.00 90.12 83 TYR A C 1
ATOM 682 O O . TYR A 1 83 ? -0.885 -2.221 -2.997 1.00 90.12 83 TYR A O 1
ATOM 690 N N . CYS A 1 84 ? 1.361 -2.416 -2.914 1.00 87.50 84 CYS A N 1
ATOM 691 C CA . CYS A 1 84 ? 1.408 -3.865 -2.916 1.00 87.50 84 CYS A CA 1
ATOM 692 C C . CYS A 1 84 ? 2.640 -4.315 -2.112 1.00 87.50 84 CYS A C 1
ATOM 694 O O . CYS A 1 84 ? 3.587 -3.538 -1.938 1.00 87.50 84 CYS A O 1
ATOM 696 N N . THR A 1 85 ? 2.651 -5.549 -1.618 1.00 84.75 85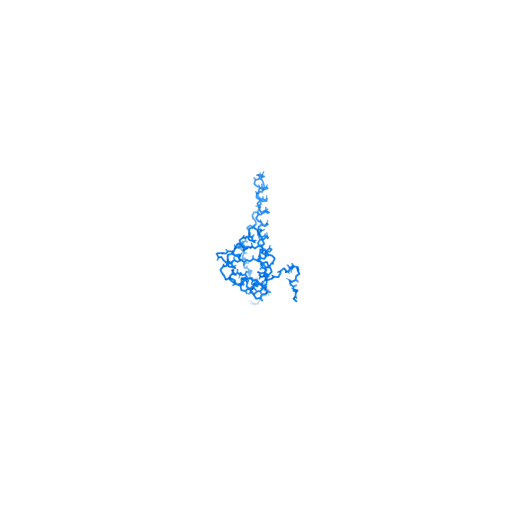 THR A N 1
ATOM 697 C CA . THR A 1 85 ? 3.892 -6.157 -1.143 1.00 84.75 85 THR A CA 1
ATOM 698 C C . THR A 1 85 ? 4.804 -6.343 -2.345 1.00 84.75 85 THR A C 1
ATOM 700 O O . THR A 1 85 ? 4.351 -6.743 -3.421 1.00 84.75 85 THR A O 1
ATOM 703 N N . SER A 1 86 ? 6.080 -5.975 -2.225 1.00 67.94 86 SER A N 1
ATOM 704 C CA . SER A 1 86 ? 7.050 -6.210 -3.294 1.00 67.94 86 SER A CA 1
ATOM 705 C C . SER A 1 86 ? 7.091 -7.713 -3.568 1.00 67.94 86 SER A C 1
ATOM 707 O O . SER A 1 86 ? 7.663 -8.508 -2.830 1.00 67.94 86 SER A O 1
ATOM 709 N N . THR A 1 87 ? 6.378 -8.150 -4.605 1.00 65.12 87 THR A N 1
ATOM 710 C CA . THR A 1 87 ? 6.321 -9.580 -4.885 1.00 65.12 87 THR A CA 1
ATOM 711 C C . THR A 1 87 ? 7.707 -10.039 -5.322 1.00 65.12 87 THR A C 1
ATOM 713 O O . THR A 1 87 ? 8.397 -9.337 -6.062 1.00 65.12 87 THR A O 1
ATOM 716 N N . PHE A 1 88 ? 8.071 -11.268 -4.964 1.00 55.00 88 PHE A N 1
ATOM 717 C CA . PHE A 1 88 ? 9.256 -11.977 -5.462 1.00 55.00 88 PHE A CA 1
ATOM 718 C C . PHE A 1 88 ? 9.450 -11.847 -6.989 1.00 55.00 88 PHE A C 1
ATOM 720 O O . PHE A 1 88 ? 10.562 -11.894 -7.500 1.00 55.00 88 PHE A O 1
ATOM 727 N N . ARG A 1 89 ? 8.365 -11.637 -7.754 1.00 50.34 89 ARG A N 1
ATOM 728 C CA . ARG A 1 89 ? 8.420 -11.322 -9.190 1.00 50.34 89 ARG A CA 1
ATOM 729 C C . ARG A 1 89 ? 9.135 -10.007 -9.494 1.00 50.34 89 ARG A C 1
ATOM 731 O O . ARG A 1 89 ? 9.894 -9.964 -10.454 1.00 50.34 89 ARG A O 1
ATOM 738 N N . GLN A 1 90 ? 8.885 -8.952 -8.730 1.00 56.84 90 GLN A N 1
ATOM 739 C CA . GLN A 1 90 ? 9.508 -7.642 -8.909 1.00 56.84 90 GLN A CA 1
ATOM 740 C C . GLN A 1 90 ? 10.982 -7.680 -8.486 1.00 56.84 90 GLN A C 1
ATOM 742 O O . GLN A 1 90 ? 11.835 -7.189 -9.221 1.00 56.84 90 GLN A O 1
ATOM 747 N N . GLU A 1 91 ? 11.299 -8.390 -7.401 1.00 58.25 91 GLU A N 1
ATOM 748 C CA . GLU A 1 91 ? 12.681 -8.714 -7.021 1.00 58.25 91 GLU A CA 1
ATOM 749 C C . GLU A 1 91 ? 13.395 -9.539 -8.103 1.00 58.25 91 GLU A C 1
ATOM 751 O O . GLU A 1 91 ? 14.519 -9.224 -8.478 1.00 58.25 91 GLU A O 1
ATOM 756 N N . ALA A 1 92 ? 12.733 -10.539 -8.695 1.00 57.53 92 ALA A N 1
ATOM 757 C CA . ALA A 1 92 ? 13.290 -11.336 -9.788 1.00 57.53 92 ALA A CA 1
ATOM 758 C C . ALA A 1 92 ? 13.457 -10.539 -11.096 1.00 57.53 92 ALA A C 1
ATOM 760 O O . ALA A 1 92 ? 14.385 -10.802 -11.863 1.00 57.53 92 ALA A O 1
ATOM 761 N N . TYR A 1 93 ? 12.579 -9.570 -11.379 1.00 56.03 93 TYR A N 1
ATOM 762 C CA . TYR A 1 93 ? 12.745 -8.647 -12.507 1.00 56.03 93 TYR A CA 1
ATOM 763 C C . TYR A 1 93 ? 13.934 -7.699 -12.287 1.00 56.03 93 TYR A C 1
ATOM 765 O O . TYR A 1 93 ? 14.723 -7.524 -13.214 1.00 56.03 93 TYR A O 1
ATOM 773 N N . ASN A 1 94 ? 14.123 -7.186 -11.067 1.00 57.78 94 ASN A N 1
ATOM 774 C CA . ASN A 1 94 ? 15.300 -6.393 -10.690 1.00 57.78 94 ASN A CA 1
ATOM 775 C C . ASN A 1 94 ? 16.595 -7.238 -10.708 1.00 57.78 94 ASN A C 1
ATOM 777 O O . ASN A 1 94 ? 17.642 -6.795 -11.176 1.00 57.78 94 ASN A O 1
ATOM 781 N N . TYR A 1 95 ? 16.527 -8.508 -10.305 1.00 57.12 95 TYR A N 1
ATOM 782 C CA . TYR A 1 95 ? 17.661 -9.431 -10.393 1.00 57.12 95 TYR A CA 1
ATOM 783 C C . TYR A 1 95 ? 18.045 -9.740 -11.850 1.00 57.12 95 TYR A C 1
ATOM 785 O O . TYR A 1 95 ? 19.227 -9.822 -12.189 1.00 57.12 95 TYR A O 1
ATOM 793 N N . LYS A 1 96 ? 17.060 -9.860 -12.756 1.00 54.41 96 LYS A N 1
ATOM 794 C CA . LYS A 1 96 ? 17.322 -10.000 -14.199 1.00 54.41 96 LYS A CA 1
ATOM 795 C C . LYS A 1 96 ? 18.055 -8.787 -14.764 1.00 54.41 96 LYS A C 1
ATOM 797 O O . LYS A 1 96 ? 18.899 -8.982 -15.637 1.00 54.41 96 LYS A O 1
ATOM 802 N N . THR A 1 97 ? 17.778 -7.572 -14.287 1.00 58.88 97 THR A N 1
ATOM 803 C CA . THR A 1 97 ? 18.504 -6.371 -14.724 1.00 58.88 97 THR A CA 1
ATOM 804 C C . THR A 1 97 ? 19.941 -6.341 -14.218 1.00 58.88 97 THR A C 1
ATOM 806 O O . THR A 1 97 ? 20.821 -6.000 -15.003 1.00 58.88 97 THR A O 1
ATOM 809 N N . ASP A 1 98 ? 20.215 -6.804 -12.997 1.00 59.03 98 ASP A N 1
ATOM 810 C CA . ASP A 1 98 ? 21.586 -6.865 -12.469 1.00 59.03 98 ASP A CA 1
ATOM 811 C C . ASP A 1 98 ? 22.422 -7.962 -13.137 1.00 59.03 98 ASP A C 1
ATOM 813 O O . ASP A 1 98 ? 23.565 -7.729 -13.540 1.00 59.03 98 ASP A O 1
ATOM 817 N N . PHE A 1 99 ? 21.840 -9.146 -13.351 1.00 59.88 99 PHE A N 1
ATOM 818 C CA . PHE A 1 99 ? 22.508 -10.237 -14.065 1.00 59.88 99 PHE A CA 1
ATOM 819 C C . PHE A 1 99 ? 22.725 -9.882 -15.547 1.00 59.88 99 PHE A C 1
ATOM 821 O O . PHE A 1 99 ? 23.798 -10.121 -16.100 1.00 59.88 99 PHE A O 1
ATOM 828 N N . SER A 1 100 ? 21.737 -9.244 -16.188 1.00 64.88 100 SER A N 1
ATOM 829 C CA . SER A 1 100 ? 21.857 -8.692 -17.544 1.00 64.88 100 SER A CA 1
ATOM 830 C C . SER A 1 100 ? 22.949 -7.626 -17.622 1.00 64.88 100 SER A C 1
ATOM 832 O O . SER A 1 100 ? 23.800 -7.697 -18.504 1.00 64.88 100 SER A O 1
ATOM 834 N N . ALA A 1 101 ? 22.976 -6.672 -16.688 1.00 67.69 101 ALA A N 1
ATOM 835 C CA . ALA A 1 101 ? 23.978 -5.610 -16.644 1.00 67.69 101 ALA A CA 1
ATOM 836 C C . ALA A 1 101 ? 25.392 -6.164 -16.408 1.00 67.69 101 ALA A C 1
ATOM 838 O O . ALA A 1 101 ? 26.361 -5.671 -16.996 1.00 67.69 101 ALA A O 1
ATOM 839 N N . PHE A 1 102 ? 25.520 -7.219 -15.598 1.00 71.06 102 PHE A N 1
ATOM 840 C CA . PHE A 1 102 ? 26.769 -7.955 -15.433 1.00 71.06 102 PHE A CA 1
ATOM 841 C C . PHE A 1 102 ? 27.242 -8.568 -16.759 1.00 71.06 102 PHE A C 1
ATOM 843 O O . PHE A 1 102 ? 28.365 -8.289 -17.185 1.00 71.06 102 PHE A O 1
ATOM 850 N N . TRP A 1 103 ? 26.397 -9.344 -17.452 1.00 69.12 103 TRP A N 1
ATOM 851 C CA . TRP A 1 103 ? 26.766 -9.951 -18.740 1.00 69.12 103 TRP A CA 1
ATOM 852 C C . TRP A 1 103 ? 27.042 -8.907 -19.816 1.00 69.12 103 TRP A C 1
ATOM 854 O O . TRP A 1 103 ? 27.985 -9.051 -20.591 1.00 69.12 103 TRP A O 1
ATOM 864 N N . GLU A 1 104 ? 26.277 -7.822 -19.843 1.00 68.62 104 GLU A N 1
ATOM 865 C CA . GLU A 1 104 ? 26.475 -6.734 -20.791 1.00 68.62 104 GLU A CA 1
ATOM 866 C C . GLU A 1 104 ? 27.845 -6.066 -20.595 1.00 68.62 104 GLU A C 1
ATOM 868 O O . GLU A 1 104 ? 28.570 -5.847 -21.567 1.00 68.62 104 GLU A O 1
ATOM 873 N N . ARG A 1 105 ? 28.266 -5.828 -19.343 1.00 71.19 105 ARG A N 1
ATOM 874 C CA . ARG A 1 105 ? 29.627 -5.360 -19.021 1.00 71.19 105 ARG A CA 1
ATOM 875 C C . ARG A 1 105 ? 30.696 -6.409 -19.342 1.00 71.19 105 ARG A C 1
ATOM 877 O O . ARG A 1 105 ? 31.752 -6.050 -19.864 1.00 71.19 105 ARG A O 1
ATOM 884 N N . TYR A 1 106 ? 30.433 -7.683 -19.053 1.00 68.62 106 TYR A N 1
ATOM 885 C CA . TYR A 1 106 ? 31.353 -8.793 -19.311 1.00 68.62 106 TYR A CA 1
ATOM 886 C C . TYR A 1 106 ? 31.643 -8.964 -20.811 1.00 68.62 106 TYR A C 1
ATOM 888 O O . TYR A 1 106 ? 32.802 -9.086 -21.211 1.00 68.62 106 TYR A O 1
ATOM 896 N N . TYR A 1 107 ? 30.610 -8.909 -21.657 1.00 65.00 107 TYR A N 1
ATOM 897 C CA . TYR A 1 107 ? 30.746 -9.063 -23.106 1.00 65.00 107 TYR A CA 1
ATOM 898 C C . TYR A 1 107 ? 31.200 -7.777 -23.816 1.00 65.00 107 TYR A C 1
ATOM 900 O O . TYR A 1 107 ? 31.952 -7.875 -24.784 1.00 65.00 107 TYR A O 1
ATOM 908 N N . LYS A 1 108 ? 30.850 -6.574 -23.325 1.00 64.12 108 LYS A N 1
ATOM 909 C CA . LYS A 1 108 ? 31.364 -5.300 -23.882 1.00 64.12 108 LYS A CA 1
ATOM 910 C C . LYS A 1 108 ? 32.888 -5.159 -23.759 1.00 64.12 108 LYS A C 1
ATOM 912 O O . LYS A 1 108 ? 33.503 -4.541 -24.620 1.00 64.12 108 LYS A O 1
ATOM 917 N N . LYS A 1 109 ? 33.515 -5.751 -22.733 1.00 60.59 109 LYS A N 1
ATOM 918 C CA . LYS A 1 109 ? 34.977 -5.695 -22.513 1.00 60.59 109 LYS A CA 1
ATOM 919 C C . LYS A 1 109 ? 35.789 -6.745 -23.291 1.00 60.59 109 LYS A C 1
ATOM 921 O O . LYS A 1 109 ? 37.011 -6.757 -23.179 1.00 60.59 109 LYS A O 1
ATOM 926 N N . ARG A 1 110 ? 35.154 -7.631 -24.073 1.00 57.81 110 ARG A N 1
ATOM 927 C CA . ARG A 1 110 ? 35.840 -8.656 -24.884 1.00 57.81 110 ARG A CA 1
ATOM 928 C C . ARG A 1 110 ? 35.395 -8.579 -26.352 1.00 57.81 110 ARG A C 1
ATOM 930 O O . ARG A 1 110 ? 34.428 -9.249 -26.726 1.00 57.81 110 ARG A O 1
ATOM 937 N N . PRO A 1 111 ? 36.089 -7.806 -27.208 1.00 53.16 111 PRO A N 1
ATOM 938 C CA . PRO A 1 111 ? 35.761 -7.720 -28.624 1.00 53.16 111 PRO A CA 1
ATOM 939 C C . PRO A 1 111 ? 36.172 -9.037 -29.294 1.00 53.16 111 PRO A C 1
ATOM 941 O O . PRO A 1 111 ? 37.338 -9.262 -29.585 1.00 53.16 111 PRO A O 1
ATOM 944 N N . GLY A 1 112 ? 35.229 -9.962 -29.477 1.00 58.12 112 GLY A N 1
ATOM 945 C CA . GLY A 1 112 ? 35.519 -11.209 -30.196 1.00 58.12 112 GLY A CA 1
ATOM 946 C C . GLY A 1 112 ? 34.522 -12.346 -30.009 1.00 58.12 112 GLY A C 1
ATOM 947 O O . GLY A 1 112 ? 34.473 -13.243 -30.842 1.00 58.12 112 GLY A O 1
ATOM 948 N N . ARG A 1 113 ? 33.673 -12.320 -28.975 1.00 56.88 113 ARG A N 1
ATOM 949 C CA . ARG A 1 113 ? 32.611 -13.327 -28.812 1.00 56.88 113 ARG A CA 1
ATOM 950 C C . ARG A 1 113 ? 31.247 -12.687 -29.005 1.00 56.88 113 ARG A C 1
ATOM 952 O O . ARG A 1 113 ? 30.560 -12.352 -28.046 1.00 56.88 113 ARG A O 1
ATOM 959 N N . ARG A 1 114 ? 30.855 -12.509 -30.269 1.00 60.03 114 ARG A N 1
ATOM 960 C CA . ARG A 1 114 ? 29.454 -12.251 -30.613 1.00 60.03 114 ARG A CA 1
ATOM 961 C C . ARG A 1 114 ? 28.652 -13.468 -30.154 1.00 60.03 114 ARG A C 1
ATOM 963 O O . ARG A 1 114 ? 28.841 -14.557 -30.689 1.00 60.03 114 ARG A O 1
ATOM 970 N N . LEU A 1 115 ? 27.787 -13.296 -29.155 1.00 59.38 115 LEU A N 1
ATOM 971 C CA . LEU A 1 115 ? 26.739 -14.270 -28.871 1.00 59.38 115 LEU A CA 1
ATOM 972 C C . LEU A 1 115 ? 25.937 -14.431 -30.162 1.00 59.38 115 LEU A C 1
ATOM 974 O O . LEU A 1 115 ? 25.331 -13.476 -30.650 1.00 59.38 115 LEU A O 1
ATOM 978 N N . ARG A 1 116 ? 26.023 -15.621 -30.762 1.00 55.00 116 ARG A N 1
ATOM 979 C CA . ARG A 1 116 ? 25.260 -15.992 -31.950 1.00 55.00 116 ARG A CA 1
ATOM 980 C C . ARG A 1 116 ? 23.794 -15.767 -31.606 1.00 55.00 116 ARG A C 1
ATOM 982 O O . ARG A 1 116 ? 23.238 -16.489 -30.786 1.00 55.00 116 ARG A O 1
ATOM 989 N N . SER A 1 117 ? 23.204 -14.725 -32.185 1.00 53.56 117 SER A N 1
ATOM 990 C CA . SER A 1 117 ? 21.781 -14.452 -32.045 1.00 53.56 117 SER A CA 1
ATOM 991 C C . SER A 1 117 ? 21.044 -15.694 -32.526 1.00 53.56 117 SER A C 1
ATOM 993 O O . SER A 1 117 ? 21.061 -16.007 -33.717 1.00 53.56 117 SER A O 1
ATOM 995 N N . THR A 1 118 ? 20.419 -16.427 -31.610 1.00 58.38 118 THR A N 1
ATOM 996 C CA . THR A 1 118 ? 19.393 -17.402 -31.958 1.00 58.38 118 THR A CA 1
ATOM 997 C C . THR A 1 118 ? 18.156 -16.610 -32.364 1.00 58.38 118 THR A C 1
ATOM 999 O O . THR A 1 118 ? 17.147 -16.570 -31.666 1.00 58.38 118 THR A O 1
ATOM 1002 N N . ARG A 1 119 ? 18.223 -15.943 -33.525 1.00 47.34 119 ARG A N 1
ATOM 1003 C CA . ARG A 1 119 ? 17.002 -15.688 -34.282 1.00 47.34 119 ARG A CA 1
ATOM 1004 C C . ARG A 1 119 ? 16.455 -17.071 -34.585 1.00 47.34 119 ARG A C 1
ATOM 1006 O O . ARG A 1 119 ? 17.009 -17.787 -35.413 1.00 47.34 119 ARG A O 1
ATOM 1013 N N . LEU A 1 120 ? 15.424 -17.460 -33.843 1.00 54.34 120 LEU A N 1
ATOM 1014 C CA . LEU A 1 120 ? 14.505 -18.503 -34.255 1.00 54.34 120 LEU A CA 1
ATOM 1015 C C . LEU A 1 120 ? 14.096 -18.155 -35.686 1.00 54.34 120 LEU A C 1
ATOM 1017 O O . LEU A 1 120 ? 13.378 -17.184 -35.917 1.00 54.34 120 LEU A O 1
ATOM 1021 N N . VAL A 1 121 ? 14.653 -18.891 -36.644 1.00 51.72 121 VAL A N 1
ATOM 1022 C CA . VAL A 1 121 ? 14.274 -18.810 -38.048 1.00 51.72 121 VAL A CA 1
ATOM 1023 C C . VAL A 1 121 ? 12.905 -19.466 -38.142 1.00 51.72 121 VAL A C 1
ATOM 1025 O O . VAL A 1 121 ? 12.765 -20.665 -38.358 1.00 51.72 121 VAL A O 1
ATOM 1028 N N . SER A 1 122 ? 11.868 -18.677 -37.912 1.00 51.94 122 SER A N 1
ATOM 1029 C CA . SER A 1 122 ? 10.521 -18.998 -38.341 1.00 51.94 122 SER A CA 1
ATOM 1030 C C . SER A 1 122 ? 10.434 -18.752 -39.847 1.00 51.94 122 SER A C 1
ATOM 1032 O O . SER A 1 122 ? 10.318 -17.609 -40.274 1.00 51.94 122 SER A O 1
ATOM 1034 N N . ARG A 1 123 ? 10.491 -19.831 -40.641 1.00 47.12 123 ARG A N 1
ATOM 1035 C CA . ARG A 1 123 ? 9.640 -20.118 -41.821 1.00 47.12 123 ARG A CA 1
ATOM 1036 C C . ARG A 1 123 ? 10.361 -20.997 -42.841 1.00 47.12 123 ARG A C 1
ATOM 1038 O O . ARG A 1 123 ? 11.308 -20.580 -43.490 1.0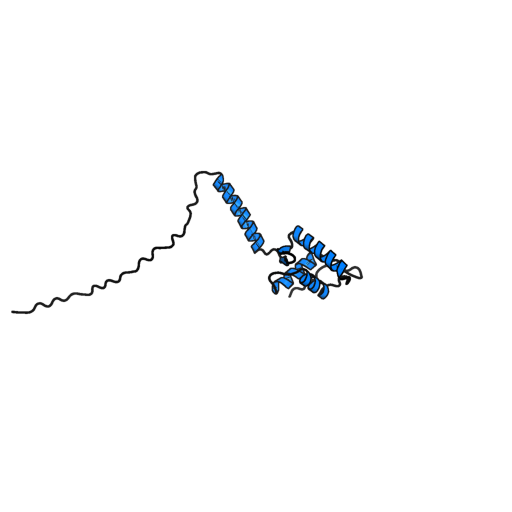0 47.12 123 ARG A O 1
ATOM 1045 N N . GLY A 1 124 ? 9.793 -22.181 -43.024 1.00 42.41 124 GLY A N 1
ATOM 1046 C CA . GLY A 1 124 ? 10.078 -23.099 -44.116 1.00 42.41 124 GLY A CA 1
ATOM 1047 C C . GLY A 1 124 ? 9.200 -24.336 -43.976 1.00 42.41 124 GLY A C 1
ATOM 1048 O O . GLY A 1 124 ? 9.712 -25.425 -43.768 1.00 42.41 124 GLY A O 1
ATOM 1049 N N . ARG A 1 125 ? 7.868 -24.163 -43.993 1.00 46.03 125 ARG A N 1
ATOM 1050 C CA . ARG A 1 125 ? 6.946 -25.282 -44.232 1.00 46.03 125 ARG A CA 1
ATOM 1051 C C . ARG A 1 125 ? 7.158 -25.714 -45.682 1.00 46.03 125 ARG A C 1
ATOM 1053 O O . ARG A 1 125 ? 6.647 -25.055 -46.582 1.00 46.03 125 ARG A O 1
ATOM 1060 N N . THR A 1 126 ? 7.914 -26.776 -45.908 1.00 46.53 126 THR A N 1
ATOM 1061 C CA . THR A 1 126 ? 7.831 -27.549 -47.147 1.00 46.53 126 THR A CA 1
ATOM 1062 C C . THR A 1 126 ? 6.702 -28.563 -46.981 1.00 46.53 126 THR A C 1
ATOM 1064 O O . THR A 1 126 ? 6.715 -29.388 -46.070 1.00 46.53 126 THR A O 1
ATOM 1067 N N . SER A 1 127 ? 5.671 -28.434 -47.816 1.00 46.88 127 SER A N 1
ATOM 1068 C CA . SER A 1 127 ? 4.589 -29.414 -47.938 1.00 46.88 127 SER A CA 1
ATOM 1069 C C . SER A 1 127 ? 5.149 -30.761 -48.413 1.00 46.88 127 SER A C 1
ATOM 1071 O O . SER A 1 127 ? 5.969 -30.761 -49.334 1.00 46.88 127 SER A O 1
ATOM 1073 N N . PRO A 1 128 ? 4.699 -31.907 -47.874 1.00 43.31 128 PRO A N 1
ATOM 1074 C CA . PRO A 1 128 ? 4.970 -33.199 -48.486 1.00 43.31 128 PRO A CA 1
ATOM 1075 C C . PRO A 1 128 ? 4.084 -33.335 -49.728 1.00 43.31 128 PRO A C 1
ATOM 1077 O O . PRO A 1 128 ? 2.857 -33.367 -49.632 1.00 43.31 128 PRO A O 1
ATOM 1080 N N . SER A 1 129 ? 4.713 -33.365 -50.900 1.00 41.59 129 SER A N 1
ATOM 1081 C CA . SER A 1 129 ? 4.084 -33.756 -52.159 1.00 41.59 129 SER A CA 1
ATOM 1082 C C . SER A 1 129 ? 3.976 -35.281 -52.180 1.00 41.59 129 SER A C 1
ATOM 1084 O O . SER A 1 129 ? 4.987 -35.971 -52.309 1.00 41.59 129 SER A O 1
ATOM 1086 N N . TYR A 1 130 ? 2.756 -35.793 -52.050 1.00 41.00 130 TYR A N 1
ATOM 1087 C CA . TYR A 1 130 ? 2.419 -37.188 -52.311 1.00 41.00 130 TYR A CA 1
ATOM 1088 C C . TYR A 1 130 ? 2.479 -37.418 -53.823 1.00 41.00 130 TYR A C 1
ATOM 1090 O O . TYR A 1 130 ? 1.720 -36.807 -54.572 1.00 41.00 130 TYR A O 1
ATOM 1098 N N . THR A 1 131 ? 3.373 -38.289 -54.275 1.00 40.50 131 THR A N 1
ATOM 1099 C CA . THR A 1 131 ? 3.295 -38.899 -55.607 1.00 40.50 131 THR A CA 1
ATOM 1100 C C . THR A 1 131 ? 3.239 -40.403 -55.404 1.00 40.50 131 THR A C 1
ATOM 1102 O O . THR A 1 131 ? 4.236 -41.050 -55.100 1.00 40.50 131 THR A O 1
ATOM 1105 N N . ASN A 1 132 ? 2.018 -40.928 -55.501 1.00 41.91 132 ASN A N 1
ATOM 1106 C CA . ASN A 1 132 ? 1.759 -42.341 -55.719 1.00 41.91 132 ASN A CA 1
ATOM 1107 C C . ASN A 1 132 ? 2.302 -42.713 -57.103 1.00 41.91 132 ASN A C 1
ATOM 1109 O O . ASN A 1 132 ? 2.009 -42.019 -58.076 1.00 41.91 132 ASN A O 1
ATOM 1113 N N . SER A 1 133 ? 3.032 -43.818 -57.198 1.00 42.66 133 SER A N 1
ATOM 1114 C CA . SER A 1 133 ? 3.184 -44.558 -58.449 1.00 42.66 133 SER A CA 1
ATOM 1115 C C . SER A 1 133 ? 3.091 -46.035 -58.097 1.00 42.66 133 SER A C 1
ATOM 1117 O O . SER A 1 133 ? 4.072 -46.650 -57.686 1.00 42.66 133 SER A O 1
ATOM 1119 N N . SER A 1 134 ? 1.863 -46.538 -58.162 1.00 46.19 134 SER A N 1
ATOM 1120 C CA . SER A 1 134 ? 1.521 -47.950 -58.056 1.00 46.19 134 SER A CA 1
ATOM 1121 C C . SER A 1 134 ? 1.764 -48.623 -59.403 1.00 46.19 134 SER A C 1
ATOM 1123 O O . SER A 1 134 ? 1.286 -48.128 -60.416 1.00 46.19 134 SER A O 1
ATOM 1125 N N . GLU A 1 135 ? 2.530 -49.705 -59.330 1.00 49.75 135 GLU A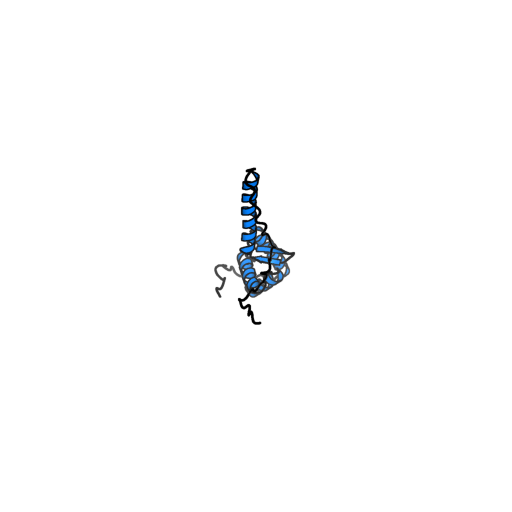 N 1
ATOM 1126 C CA . GLU A 1 135 ? 2.286 -51.025 -59.924 1.00 49.75 135 GLU A CA 1
ATOM 1127 C C . GLU A 1 135 ? 2.123 -51.190 -61.444 1.00 49.75 135 GLU A C 1
ATOM 1129 O O . GLU A 1 135 ? 1.496 -50.425 -62.170 1.00 49.75 135 GLU A O 1
ATOM 1134 N N . GLU A 1 136 ? 2.774 -52.265 -61.872 1.00 50.59 136 GLU A N 1
ATOM 1135 C CA . GLU A 1 136 ? 2.891 -52.830 -63.202 1.00 50.59 136 GLU A CA 1
ATOM 1136 C C . GLU A 1 136 ? 1.567 -53.433 -63.677 1.00 50.59 136 GLU A C 1
ATOM 1138 O O . GLU A 1 136 ? 0.883 -54.070 -62.888 1.00 50.59 136 GLU A O 1
ATOM 1143 N N . GLU A 1 137 ? 1.263 -53.298 -64.967 1.00 48.22 137 GLU A N 1
ATOM 1144 C CA . GLU A 1 137 ? 0.666 -54.349 -65.807 1.00 48.22 137 GLU A CA 1
ATOM 1145 C C . GLU A 1 137 ? 0.522 -53.790 -67.228 1.00 48.22 137 GLU A C 1
ATOM 1147 O O . GLU A 1 137 ? -0.180 -52.807 -67.467 1.00 48.22 137 GLU A O 1
ATOM 1152 N N . SER A 1 138 ? 1.235 -54.381 -68.186 1.00 59.72 138 SER A N 1
ATOM 1153 C CA . SER A 1 138 ? 1.054 -54.094 -69.607 1.00 59.72 138 SER A CA 1
ATOM 1154 C C . SER A 1 138 ? 0.716 -55.408 -70.298 1.00 59.72 138 SER A C 1
ATOM 1156 O O . SER A 1 138 ? 1.600 -56.204 -70.608 1.00 59.72 138 SER A O 1
ATOM 1158 N N . ASP A 1 139 ? -0.584 -55.619 -70.489 1.00 51.59 139 ASP A N 1
ATOM 1159 C CA . ASP A 1 139 ? -1.149 -56.636 -71.369 1.00 51.59 139 ASP A CA 1
ATOM 1160 C C . ASP A 1 139 ? -0.749 -56.342 -72.821 1.00 51.59 139 ASP A C 1
ATOM 1162 O O . ASP A 1 139 ? -0.932 -55.232 -73.328 1.00 51.59 139 ASP A O 1
ATOM 1166 N N . SER A 1 140 ? -0.206 -57.349 -73.503 1.00 58.66 140 SER A N 1
ATOM 1167 C CA . SER A 1 140 ? -0.028 -57.357 -74.955 1.00 58.66 140 SER A CA 1
ATOM 1168 C C . SER A 1 140 ? -0.695 -58.598 -75.537 1.00 58.66 140 SER A C 1
ATOM 1170 O O . SER A 1 140 ? -0.162 -59.698 -75.458 1.00 58.66 140 SER A O 1
ATOM 1172 N N . ASP A 1 141 ? -1.842 -58.357 -76.159 1.00 57.78 141 ASP A N 1
ATOM 1173 C CA . ASP A 1 141 ? -2.582 -59.203 -77.094 1.00 57.78 141 ASP A CA 1
ATOM 1174 C C . ASP A 1 141 ? -2.909 -58.271 -78.286 1.00 57.78 141 ASP A C 1
ATOM 1176 O O . ASP A 1 141 ? -3.196 -57.096 -78.076 1.00 57.78 141 ASP A O 1
ATOM 1180 N N . SER A 1 142 ? -2.900 -58.637 -79.568 1.00 54.12 142 SER A N 1
ATOM 1181 C CA . SER A 1 142 ? -2.985 -59.940 -80.213 1.00 54.12 142 SER A CA 1
ATOM 1182 C C . SER A 1 142 ? -2.911 -59.736 -81.754 1.00 54.12 142 SER A C 1
ATOM 1184 O O . SER A 1 142 ? -3.315 -58.676 -82.235 1.00 54.12 142 SER A O 1
ATOM 1186 N N . TYR A 1 143 ? -2.468 -60.788 -82.464 1.00 43.16 143 TYR A N 1
ATOM 1187 C CA . TYR A 1 143 ? -2.553 -61.137 -83.910 1.00 43.16 143 TYR A CA 1
ATOM 1188 C C . TYR A 1 143 ? -1.885 -60.281 -85.001 1.00 43.16 143 TYR A C 1
ATOM 1190 O O . TYR A 1 143 ? -2.390 -59.195 -85.355 1.00 43.16 143 TYR A O 1
#

Sequence (143 aa):
MKKCWRFIEYDRGSCSITLEMLRCAVEELEKRRALVSSKMIGDHLKRFYPIEQNPDDLKIELKDMLDHAVSIGILSRFRKDTYCTSTFRQEAYNYKTDFSAFWERYYKKRPGRRLRSTRLVSRGRTSPSYTNSSEEESDSDSY